Protein AF-A0A432EJ23-F1 (afdb_monomer)

Structure (mmCIF, N/CA/C/O backbone):
data_AF-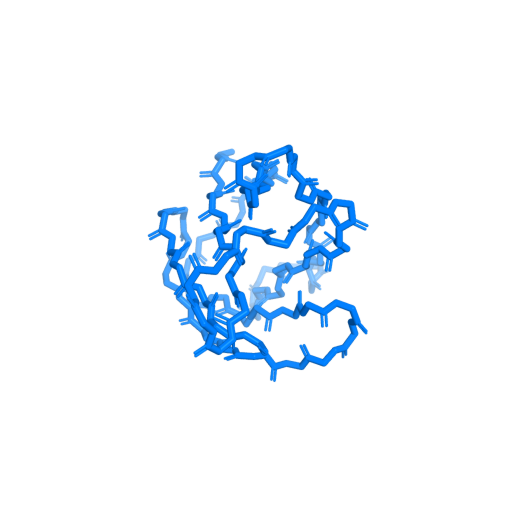A0A432EJ23-F1
#
_entry.id   AF-A0A432EJ23-F1
#
loop_
_atom_site.group_PDB
_atom_site.id
_atom_site.type_symbol
_atom_site.label_atom_id
_atom_site.label_alt_id
_atom_site.label_comp_id
_atom_site.label_asym_id
_atom_site.label_entity_id
_atom_site.label_seq_id
_atom_site.pdbx_PDB_ins_code
_atom_site.Cartn_x
_atom_site.Cartn_y
_atom_site.Cartn_z
_atom_site.occupancy
_atom_site.B_iso_or_equiv
_atom_site.auth_seq_id
_atom_site.auth_comp_id
_atom_site.auth_asym_id
_atom_site.auth_atom_id
_atom_site.pdbx_PDB_model_num
ATOM 1 N N . MET A 1 1 ? 3.145 6.043 -14.537 1.00 89.00 1 MET A N 1
ATOM 2 C CA . MET A 1 1 ? 1.999 5.127 -14.324 1.00 89.00 1 MET A CA 1
ATOM 3 C C . MET A 1 1 ? 1.462 5.358 -12.925 1.00 89.00 1 MET A C 1
ATOM 5 O O . MET A 1 1 ? 2.199 5.889 -12.102 1.00 89.00 1 MET A O 1
ATOM 9 N N . ILE A 1 2 ? 0.208 4.994 -12.667 1.00 93.38 2 ILE A N 1
ATOM 10 C CA . ILE A 1 2 ? -0.425 5.155 -11.354 1.00 93.38 2 ILE A CA 1
ATOM 11 C C . ILE A 1 2 ? -0.684 3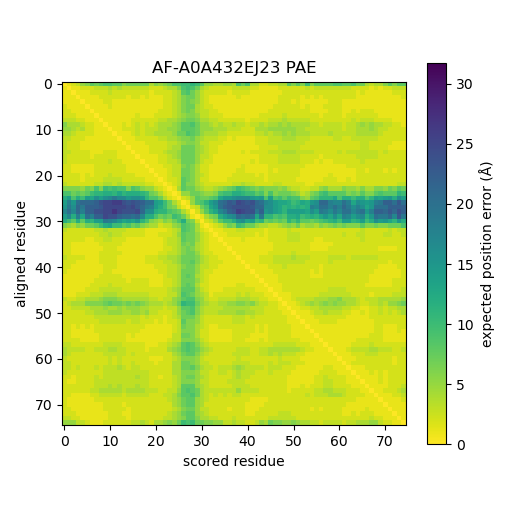.774 -10.755 1.00 93.38 2 ILE A C 1
ATOM 13 O O . ILE A 1 2 ? -1.175 2.887 -11.452 1.00 93.38 2 ILE A O 1
ATOM 17 N N . SER A 1 3 ? -0.373 3.618 -9.471 1.00 96.25 3 SER A N 1
ATOM 18 C CA . SER A 1 3 ? -0.867 2.518 -8.646 1.00 96.25 3 SER A CA 1
ATOM 19 C C . SER A 1 3 ? -1.763 3.048 -7.540 1.00 96.25 3 SER A C 1
ATOM 21 O O . SER A 1 3 ? -1.443 4.062 -6.924 1.00 96.25 3 SER A O 1
ATOM 23 N N . THR A 1 4 ? -2.854 2.344 -7.261 1.00 98.06 4 THR A N 1
ATOM 24 C CA . THR A 1 4 ? -3.800 2.707 -6.204 1.00 98.06 4 THR A CA 1
ATOM 25 C C . THR A 1 4 ? -3.717 1.697 -5.069 1.00 98.06 4 THR A C 1
ATOM 27 O O . THR A 1 4 ? -3.940 0.506 -5.280 1.00 98.06 4 THR A O 1
ATOM 30 N N . VAL A 1 5 ? -3.444 2.166 -3.856 1.00 98.06 5 VAL A N 1
ATOM 31 C CA . VAL A 1 5 ? -3.479 1.335 -2.646 1.00 98.06 5 VAL A CA 1
ATOM 32 C C . VAL A 1 5 ? -4.562 1.873 -1.726 1.00 98.06 5 VAL A C 1
ATOM 34 O O . VAL A 1 5 ? -4.483 3.024 -1.299 1.00 98.06 5 VAL A O 1
ATOM 37 N N . CYS A 1 6 ? -5.563 1.051 -1.430 1.00 98.44 6 CYS A N 1
ATOM 38 C CA . CYS A 1 6 ? -6.616 1.377 -0.474 1.00 98.44 6 CYS A CA 1
ATOM 39 C C . CYS A 1 6 ? -6.353 0.683 0.865 1.00 98.44 6 CYS A C 1
ATOM 41 O O . CYS A 1 6 ? -6.040 -0.505 0.901 1.00 98.44 6 CYS A O 1
ATOM 43 N N . VAL A 1 7 ? -6.446 1.434 1.958 1.00 98.38 7 VAL A N 1
ATOM 44 C CA . VAL A 1 7 ? -6.125 0.998 3.317 1.00 98.38 7 VAL A CA 1
ATOM 45 C C . VAL A 1 7 ? -7.386 1.058 4.169 1.00 98.38 7 VAL A C 1
ATOM 47 O O . VAL A 1 7 ? -7.991 2.122 4.320 1.00 98.38 7 VAL A O 1
ATOM 50 N N . TYR A 1 8 ? -7.746 -0.076 4.762 1.00 98.06 8 TYR A N 1
ATOM 51 C CA . TYR A 1 8 ? -8.863 -0.194 5.697 1.00 98.06 8 TYR A CA 1
ATOM 52 C C . TYR A 1 8 ? -8.378 -0.734 7.042 1.00 98.06 8 TYR A C 1
ATOM 54 O O . TYR A 1 8 ? -7.365 -1.424 7.105 1.00 98.06 8 TYR A O 1
ATOM 62 N N . ASP A 1 9 ? -9.084 -0.418 8.122 1.00 97.00 9 ASP A N 1
ATOM 63 C CA . ASP A 1 9 ? -8.835 -1.045 9.420 1.00 97.00 9 ASP A CA 1
ATOM 64 C C . ASP A 1 9 ? -9.446 -2.456 9.486 1.00 97.00 9 ASP A C 1
ATOM 66 O O . ASP A 1 9 ? -10.231 -2.856 8.620 1.00 97.00 9 ASP A O 1
ATOM 70 N N . GLY A 1 10 ? -9.142 -3.211 10.544 1.00 95.50 10 GLY A N 1
ATOM 71 C CA . GLY A 1 10 ? -9.740 -4.533 10.796 1.00 95.50 10 GLY A CA 1
ATOM 72 C C . GLY A 1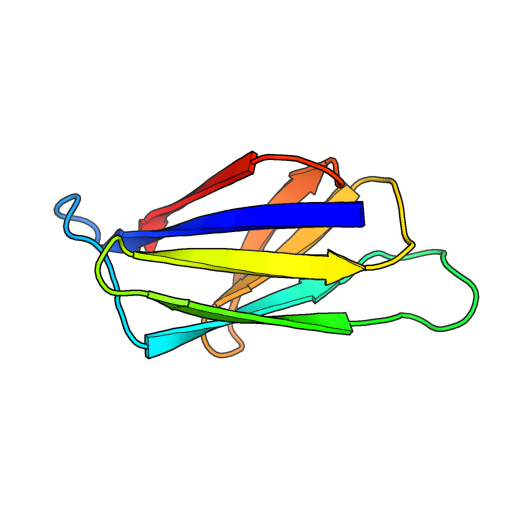 10 ? -11.278 -4.571 10.905 1.00 95.50 10 GLY A C 1
ATOM 73 O O . GLY A 1 10 ? -11.849 -5.652 11.017 1.00 95.50 10 GLY A O 1
ATOM 74 N N . LYS A 1 11 ? -11.965 -3.420 10.872 1.00 96.69 11 LYS A N 1
ATOM 75 C CA . LYS A 1 11 ? -13.432 -3.292 10.843 1.00 96.69 11 LYS A CA 1
ATOM 76 C C . LYS A 1 11 ? -13.955 -2.854 9.468 1.00 96.69 11 LYS A C 1
ATOM 78 O O . LYS A 1 11 ? -15.141 -2.561 9.339 1.00 96.69 11 LYS A O 1
ATOM 83 N N . GLY A 1 12 ? -13.091 -2.777 8.454 1.00 96.12 12 GLY A N 1
ATOM 84 C CA . GLY A 1 12 ? -13.441 -2.351 7.099 1.00 96.12 12 GLY A CA 1
ATOM 85 C C . GLY A 1 12 ? -13.633 -0.840 6.942 1.00 96.12 12 GLY A C 1
ATOM 86 O O . GLY A 1 12 ? -14.193 -0.404 5.938 1.00 96.12 12 GLY A O 1
ATOM 87 N N . ARG A 1 13 ? -13.196 -0.018 7.906 1.00 97.88 13 ARG A N 1
ATOM 88 C CA . ARG A 1 13 ? -13.309 1.448 7.822 1.00 97.88 13 ARG A CA 1
ATOM 89 C C . ARG A 1 13 ? -12.094 2.035 7.103 1.00 97.88 13 ARG A C 1
ATOM 91 O O . ARG A 1 13 ? -10.976 1.600 7.379 1.00 97.88 13 ARG A O 1
ATOM 98 N N . PRO A 1 14 ? -12.274 3.022 6.209 1.00 98.06 14 PRO A N 1
ATOM 99 C CA . PRO A 1 14 ? -11.164 3.605 5.466 1.00 98.06 14 PRO A CA 1
ATOM 100 C C . PRO A 1 14 ? -10.203 4.348 6.396 1.00 98.06 14 PRO A C 1
ATOM 102 O O . PRO A 1 14 ? -10.618 5.131 7.256 1.00 98.06 14 PRO A O 1
ATOM 105 N N . VAL A 1 15 ? -8.903 4.136 6.200 1.00 98.19 15 VAL A N 1
ATOM 106 C CA . VAL A 1 15 ? -7.855 4.821 6.963 1.00 98.19 15 VAL A CA 1
ATOM 107 C C . VAL A 1 15 ? -7.353 6.012 6.156 1.00 98.19 15 VAL A C 1
ATOM 109 O O . VAL A 1 15 ? -6.638 5.839 5.173 1.00 98.19 15 VAL A O 1
ATOM 112 N N . LYS A 1 16 ? -7.692 7.230 6.589 1.00 97.94 16 LYS A N 1
ATOM 113 C CA . LYS A 1 16 ? -7.291 8.493 5.942 1.00 97.94 16 LYS A CA 1
ATOM 114 C C . LYS A 1 16 ? -5.946 9.036 6.441 1.00 97.94 16 LYS A C 1
ATOM 116 O O . LYS A 1 16 ? -5.541 8.752 7.567 1.00 97.94 16 LYS A O 1
ATOM 121 N N . ASN A 1 17 ? -5.308 9.887 5.635 1.00 97.69 17 ASN A N 1
ATOM 122 C CA . ASN A 1 17 ? -4.059 10.598 5.938 1.00 97.69 17 ASN A CA 1
ATOM 123 C C . ASN A 1 17 ? -2.907 9.681 6.393 1.00 97.69 17 ASN A C 1
ATOM 125 O O . ASN A 1 17 ? -2.061 10.055 7.207 1.00 97.69 17 ASN A O 1
ATOM 129 N N . LYS A 1 18 ? -2.881 8.443 5.897 1.00 97.69 18 LYS A N 1
ATOM 130 C CA . LYS A 1 18 ? -1.837 7.471 6.211 1.00 97.69 18 LYS A CA 1
ATOM 131 C C . LYS A 1 18 ? -0.843 7.426 5.059 1.00 97.69 18 LYS A C 1
ATOM 133 O O . LYS A 1 18 ? -1.241 7.307 3.901 1.00 97.69 18 LYS A O 1
ATOM 138 N N . LYS A 1 19 ? 0.451 7.517 5.377 1.00 97.62 19 LYS A N 1
ATOM 139 C CA . LYS A 1 19 ? 1.519 7.375 4.382 1.00 97.62 19 LYS A CA 1
ATOM 140 C C . LYS A 1 19 ? 1.517 5.950 3.836 1.00 97.62 19 LYS A C 1
ATOM 142 O O . LYS A 1 19 ? 1.591 5.000 4.618 1.00 97.62 19 LYS A O 1
ATOM 147 N N . VAL A 1 20 ? 1.472 5.832 2.516 1.00 97.75 20 VAL A N 1
ATOM 148 C CA . VAL A 1 20 ? 1.607 4.577 1.780 1.00 97.75 20 VAL A CA 1
ATOM 149 C C . VAL A 1 20 ? 2.809 4.678 0.864 1.00 97.75 20 VAL A C 1
ATOM 151 O O . VAL A 1 20 ? 2.955 5.660 0.139 1.00 97.75 20 VAL A O 1
ATOM 154 N N . GLU A 1 21 ? 3.653 3.656 0.880 1.00 95.94 21 GLU A N 1
ATOM 155 C CA . GLU A 1 21 ? 4.863 3.585 0.070 1.00 95.94 21 GLU A CA 1
ATOM 156 C C . GLU A 1 21 ? 4.889 2.259 -0.684 1.00 95.94 21 GLU A C 1
ATOM 158 O O . GLU A 1 21 ? 4.510 1.212 -0.154 1.00 95.94 21 GLU A O 1
ATOM 163 N N . ILE A 1 22 ? 5.342 2.302 -1.930 1.00 94.38 22 ILE A N 1
ATOM 164 C CA . ILE A 1 22 ? 5.580 1.119 -2.748 1.00 94.38 22 ILE A CA 1
ATOM 165 C C . ILE A 1 22 ? 7.069 1.046 -3.069 1.00 94.38 22 ILE A C 1
ATOM 167 O O . ILE A 1 22 ? 7.661 2.007 -3.560 1.00 94.38 22 ILE A O 1
ATOM 171 N N . SER A 1 23 ? 7.682 -0.097 -2.772 1.00 91.56 23 SER A N 1
ATOM 172 C CA . SER A 1 23 ? 9.090 -0.370 -3.064 1.00 91.56 23 SER A CA 1
ATOM 173 C C . SER A 1 23 ? 9.181 -1.482 -4.097 1.00 91.56 23 SER A C 1
ATOM 175 O O . SER A 1 23 ? 8.686 -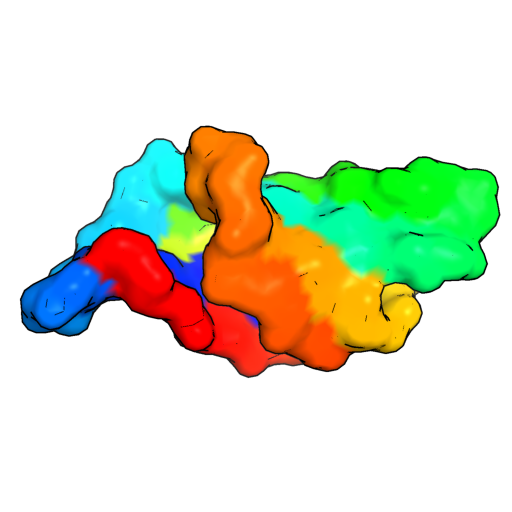2.588 -3.867 1.00 91.56 23 SER A O 1
ATOM 177 N N . ILE A 1 24 ? 9.795 -1.190 -5.243 1.00 83.69 24 ILE A N 1
ATOM 178 C CA . ILE A 1 24 ? 9.916 -2.135 -6.357 1.00 83.69 24 ILE A CA 1
ATOM 179 C C . ILE A 1 24 ? 11.394 -2.507 -6.502 1.00 83.69 24 ILE A C 1
ATOM 181 O O . ILE A 1 24 ? 12.198 -1.658 -6.893 1.00 83.69 24 ILE A O 1
ATOM 185 N N . PRO A 1 25 ? 11.786 -3.749 -6.178 1.00 70.56 25 PRO A N 1
ATOM 186 C CA . PRO A 1 25 ? 13.164 -4.185 -6.357 1.00 70.56 25 PRO A CA 1
ATOM 187 C C . PRO A 1 25 ? 13.497 -4.319 -7.854 1.00 70.56 25 PRO A C 1
ATOM 189 O O . PRO A 1 25 ? 12.706 -4.873 -8.613 1.00 70.56 25 PRO A O 1
ATOM 192 N N . GLY A 1 26 ? 14.673 -3.837 -8.276 1.00 59.03 26 GLY A N 1
ATOM 193 C CA . GLY A 1 26 ? 15.244 -4.121 -9.606 1.00 59.03 26 GLY A CA 1
ATOM 194 C C . GLY A 1 26 ? 15.125 -3.025 -10.673 1.00 59.03 26 GLY A C 1
ATOM 195 O O . GLY A 1 26 ? 15.704 -3.166 -11.744 1.00 59.03 26 GLY A O 1
ATOM 196 N N . VAL A 1 27 ? 14.451 -1.908 -10.403 1.00 53.19 27 VAL A N 1
ATOM 197 C CA . VAL A 1 27 ? 14.646 -0.673 -11.190 1.00 53.19 27 VAL A CA 1
ATOM 198 C C . VAL A 1 27 ? 15.928 -0.001 -10.705 1.00 53.19 27 VAL A C 1
ATOM 200 O O . VAL A 1 27 ? 16.156 0.020 -9.497 1.00 53.19 27 VAL A O 1
ATOM 203 N N . LEU A 1 28 ? 16.726 0.543 -11.633 1.00 50.91 28 LEU A N 1
ATOM 204 C CA . LEU A 1 28 ? 18.072 1.148 -11.497 1.00 50.91 28 LEU A CA 1
ATOM 205 C C . LEU A 1 28 ? 18.302 2.161 -10.345 1.00 50.91 28 LEU A C 1
ATOM 207 O O . LEU A 1 28 ? 19.369 2.753 -10.251 1.00 50.91 28 LEU A O 1
ATOM 211 N N . SER A 1 29 ? 17.341 2.367 -9.451 1.00 47.81 29 SER A N 1
ATOM 212 C CA . SER A 1 29 ? 17.420 3.300 -8.331 1.00 47.81 29 SER A CA 1
ATOM 213 C C . SER A 1 29 ? 16.566 2.916 -7.115 1.00 47.81 29 SER A C 1
ATOM 215 O O . SER A 1 29 ? 16.200 3.801 -6.351 1.00 47.81 29 SER A O 1
ATOM 217 N N . GLY A 1 30 ? 16.207 1.635 -6.911 1.00 55.28 30 GLY A N 1
ATOM 218 C CA . GLY A 1 30 ? 15.550 1.184 -5.664 1.00 55.28 30 GLY A CA 1
ATOM 219 C C . GLY A 1 30 ? 14.320 2.014 -5.259 1.00 55.28 30 GLY A C 1
ATOM 220 O O . GLY A 1 30 ? 14.035 2.170 -4.072 1.00 55.28 30 GLY A O 1
ATOM 221 N N . GLY A 1 31 ? 13.649 2.613 -6.250 1.00 67.44 31 GLY A N 1
ATOM 222 C CA . GLY A 1 31 ? 12.805 3.782 -6.049 1.00 67.44 31 GLY A CA 1
ATOM 223 C C . GLY A 1 31 ? 11.602 3.460 -5.179 1.00 67.44 31 GLY A C 1
ATOM 224 O O . GLY A 1 31 ? 10.759 2.643 -5.553 1.00 67.44 31 GLY A O 1
ATOM 225 N N . MET A 1 32 ? 11.520 4.119 -4.025 1.00 81.94 32 MET A N 1
ATOM 226 C CA . MET A 1 32 ? 10.286 4.177 -3.256 1.00 81.94 32 MET A CA 1
ATOM 227 C C . MET A 1 32 ? 9.423 5.304 -3.809 1.00 81.94 32 MET A C 1
ATOM 229 O O . MET A 1 32 ? 9.841 6.461 -3.837 1.00 81.94 32 MET A O 1
ATOM 233 N N . ALA A 1 33 ? 8.212 4.967 -4.238 1.00 91.88 33 ALA A N 1
ATOM 234 C CA . ALA A 1 33 ? 7.181 5.955 -4.525 1.00 91.88 33 ALA A CA 1
ATOM 235 C C . ALA A 1 33 ? 6.187 5.971 -3.366 1.00 91.88 33 ALA A C 1
ATOM 237 O O . ALA A 1 33 ? 5.933 4.933 -2.755 1.00 91.88 33 ALA A O 1
ATOM 238 N N . HIS A 1 34 ? 5.631 7.135 -3.050 1.00 94.62 34 HIS A N 1
ATOM 239 C CA . HIS A 1 34 ? 4.731 7.276 -1.915 1.00 94.62 34 HIS A CA 1
ATOM 240 C C . HIS A 1 34 ? 3.564 8.210 -2.209 1.00 94.62 34 HIS A C 1
ATOM 242 O O . HIS A 1 34 ? 3.584 8.986 -3.162 1.00 94.62 34 HIS A O 1
ATOM 248 N N . GLY A 1 35 ? 2.552 8.121 -1.358 1.00 96.56 35 GLY A N 1
ATOM 249 C CA . GLY A 1 35 ? 1.401 9.009 -1.322 1.00 96.56 35 GLY A CA 1
ATOM 250 C C . GLY A 1 35 ? 0.700 8.903 0.028 1.00 96.56 35 GLY A C 1
ATOM 251 O O . GLY A 1 35 ? 1.108 8.127 0.895 1.00 96.56 35 GLY A O 1
ATOM 252 N N . PHE A 1 36 ? -0.367 9.670 0.202 1.00 98.31 36 PHE A N 1
ATOM 253 C CA . PHE A 1 36 ? -1.188 9.646 1.408 1.00 98.31 36 PHE A CA 1
ATOM 254 C C . PHE A 1 36 ? -2.602 9.224 1.049 1.00 98.31 36 PHE A C 1
ATOM 256 O O . PHE A 1 36 ? -3.112 9.592 -0.008 1.00 98.31 36 PHE A O 1
ATOM 263 N N . THR A 1 37 ? -3.225 8.439 1.923 1.00 98.44 37 THR A N 1
ATOM 264 C CA . THR A 1 37 ? -4.618 8.048 1.731 1.00 98.44 37 THR A CA 1
ATOM 265 C C . THR A 1 37 ? -5.565 9.235 1.886 1.00 98.44 37 THR A C 1
ATOM 267 O O . THR A 1 37 ?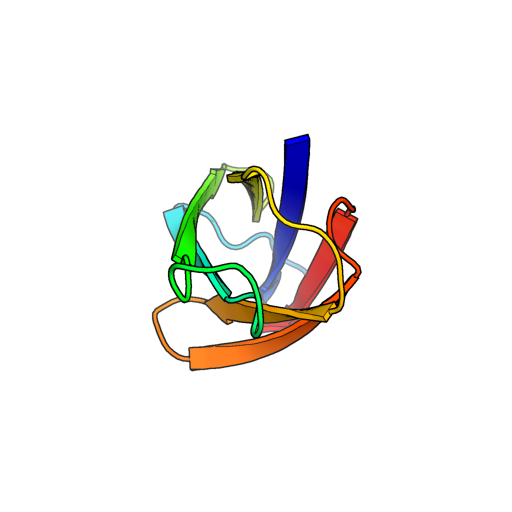 -5.430 10.045 2.807 1.00 98.44 37 THR A O 1
ATOM 270 N N . ASP A 1 38 ? -6.547 9.323 0.997 1.00 98.38 38 ASP A N 1
ATOM 271 C CA . ASP A 1 38 ? -7.631 10.302 1.049 1.00 98.38 38 ASP A CA 1
ATOM 272 C C . ASP A 1 38 ? -8.750 9.879 2.029 1.00 98.38 38 ASP A C 1
ATOM 274 O O . ASP A 1 38 ? -8.599 8.952 2.831 1.00 98.38 38 ASP A O 1
ATOM 278 N N . SER A 1 39 ? -9.894 10.571 1.994 1.00 97.88 39 SER A N 1
ATOM 279 C CA . SER A 1 39 ? -11.062 10.260 2.832 1.00 97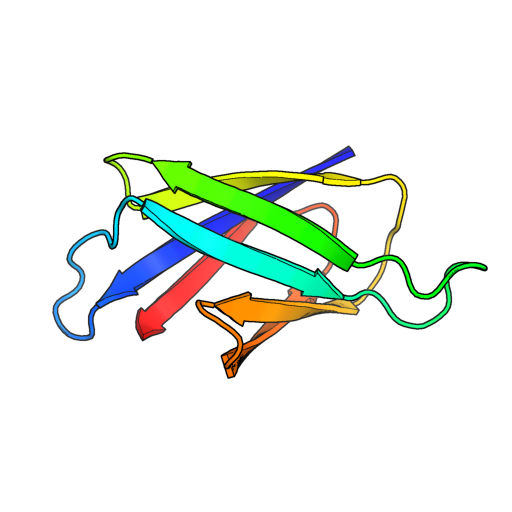.88 39 SER A CA 1
ATOM 280 C C . SER A 1 39 ? -11.699 8.897 2.534 1.00 97.88 39 SER A C 1
ATOM 282 O O . SER A 1 39 ? -12.378 8.355 3.405 1.00 97.88 39 SER A O 1
ATOM 284 N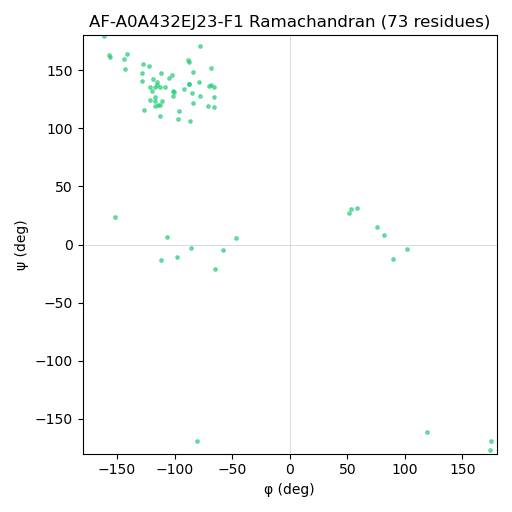 N . SER A 1 40 ? -11.464 8.331 1.347 1.00 97.75 40 SER A N 1
ATOM 285 C CA . SER A 1 40 ? -11.900 6.983 0.964 1.00 97.75 40 SER A CA 1
ATOM 286 C C . SER A 1 40 ? -10.918 5.892 1.399 1.00 97.75 40 SER A C 1
ATOM 288 O O . SER A 1 40 ? -11.193 4.706 1.226 1.00 97.75 40 SER A O 1
ATOM 290 N N . GLY A 1 41 ? -9.784 6.281 1.991 1.00 98.31 41 GLY A N 1
ATOM 291 C CA . GLY A 1 41 ? -8.721 5.371 2.398 1.00 98.31 41 GLY A CA 1
ATOM 292 C C . GLY A 1 41 ? -7.787 4.985 1.253 1.00 98.31 41 GLY A C 1
ATOM 293 O O . GLY A 1 41 ? -6.941 4.118 1.445 1.00 98.31 41 GLY A O 1
ATOM 294 N N . CYS A 1 42 ? -7.896 5.606 0.076 1.00 98.38 42 CYS A N 1
ATOM 295 C CA . CYS A 1 42 ? -7.096 5.255 -1.095 1.00 98.38 42 CYS A CA 1
ATOM 296 C C . CYS A 1 42 ? -5.989 6.277 -1.361 1.00 98.38 42 CYS A C 1
ATOM 298 O O . CYS A 1 42 ? -6.161 7.476 -1.176 1.00 98.38 42 CYS A O 1
ATOM 300 N N . SER A 1 43 ? -4.835 5.790 -1.809 1.00 98.38 43 SER A N 1
ATOM 301 C CA . SER A 1 43 ? -3.686 6.594 -2.225 1.00 98.38 43 SER A CA 1
ATOM 302 C C . SER A 1 43 ? -3.340 6.265 -3.672 1.00 98.38 43 SER A C 1
ATOM 304 O O . SER A 1 43 ? -3.118 5.098 -4.003 1.00 98.38 43 SER A O 1
ATOM 306 N N . ASN A 1 44 ? -3.296 7.286 -4.530 1.00 97.69 44 ASN A N 1
ATOM 307 C CA . ASN A 1 44 ? -2.838 7.174 -5.913 1.00 97.69 44 ASN A CA 1
ATOM 308 C C . ASN A 1 44 ? -1.365 7.580 -5.987 1.00 97.69 44 ASN A C 1
ATOM 310 O O . ASN A 1 44 ? -1.015 8.733 -5.749 1.00 97.69 44 ASN A O 1
ATOM 314 N N . ILE A 1 45 ? -0.502 6.628 -6.328 1.00 95.38 45 ILE A N 1
ATOM 315 C CA . ILE A 1 45 ? 0.951 6.775 -6.291 1.00 95.38 45 ILE A CA 1
ATOM 316 C C . ILE A 1 45 ? 1.485 6.750 -7.721 1.00 95.38 45 ILE A C 1
ATOM 318 O O . ILE A 1 45 ? 1.310 5.764 -8.441 1.00 95.38 45 ILE A O 1
ATOM 322 N N . SER A 1 46 ? 2.153 7.828 -8.133 1.00 93.00 46 SER A N 1
ATOM 323 C CA . SER A 1 46 ? 2.793 7.917 -9.447 1.00 93.00 46 SER A CA 1
ATOM 324 C C . SER A 1 46 ? 4.195 7.308 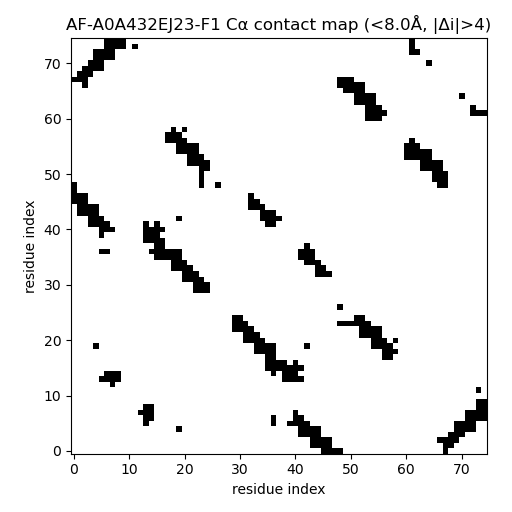-9.425 1.00 93.00 46 SER A C 1
ATOM 326 O O . SER A 1 46 ? 5.000 7.623 -8.552 1.00 93.00 46 SER A O 1
ATOM 328 N N . HIS A 1 47 ? 4.497 6.433 -10.387 1.00 88.81 47 HIS A N 1
ATOM 329 C CA . HIS A 1 47 ? 5.814 5.809 -10.555 1.00 88.81 47 HIS A CA 1
ATOM 330 C C . HIS A 1 47 ? 6.045 5.322 -11.999 1.00 88.81 47 HIS A C 1
ATOM 332 O O . HIS A 1 47 ? 5.109 5.152 -12.787 1.00 88.81 47 HIS A O 1
ATOM 338 N N . SER A 1 48 ? 7.303 5.068 -12.366 1.00 87.69 48 SER A N 1
ATOM 339 C CA . SER A 1 48 ? 7.707 4.553 -13.690 1.00 87.69 48 SER A CA 1
ATOM 340 C C . SER A 1 48 ? 7.932 3.035 -13.732 1.00 87.69 48 SER A C 1
ATOM 342 O O . SER A 1 48 ? 8.071 2.457 -14.807 1.00 87.69 48 SER A O 1
ATOM 344 N N . ALA A 1 49 ? 7.961 2.382 -12.573 1.00 85.25 49 ALA A N 1
ATOM 345 C CA . ALA A 1 49 ? 8.375 0.990 -12.442 1.00 85.25 49 ALA A CA 1
ATOM 346 C C . ALA A 1 49 ? 7.238 -0.031 -12.647 1.00 85.25 49 ALA A C 1
ATOM 348 O O . ALA A 1 49 ? 6.064 0.290 -12.471 1.00 85.25 49 ALA A O 1
ATOM 349 N N . ARG A 1 50 ? 7.603 -1.265 -13.011 1.00 88.62 50 ARG A N 1
ATOM 350 C CA . ARG A 1 50 ? 6.702 -2.418 -13.184 1.00 88.62 50 ARG A CA 1
ATOM 351 C C . ARG A 1 50 ? 7.214 -3.611 -12.374 1.00 88.62 50 ARG A C 1
ATOM 353 O O . ARG A 1 50 ? 8.415 -3.700 -12.136 1.00 88.62 50 ARG A O 1
ATOM 360 N N . GLY A 1 51 ? 6.327 -4.528 -11.995 1.00 89.12 51 GLY A N 1
ATOM 361 C CA . GLY A 1 51 ? 6.682 -5.778 -11.307 1.00 89.12 51 GLY A CA 1
ATOM 362 C C . GLY A 1 51 ? 6.042 -5.907 -9.928 1.00 89.12 51 GLY A C 1
ATOM 363 O O . GLY A 1 51 ? 5.056 -5.239 -9.638 1.00 89.12 51 GLY A O 1
ATOM 364 N N . VAL A 1 52 ? 6.577 -6.779 -9.071 1.00 92.38 52 VAL A N 1
ATOM 365 C CA . VAL A 1 52 ? 6.016 -7.011 -7.729 1.00 92.38 52 VAL A CA 1
ATOM 366 C C . VAL A 1 52 ? 6.593 -6.010 -6.728 1.00 92.38 52 VAL A C 1
ATOM 368 O O . VAL A 1 52 ? 7.732 -6.157 -6.277 1.00 92.38 52 VAL A O 1
ATOM 371 N N . ALA A 1 53 ? 5.781 -5.035 -6.328 1.00 93.31 53 ALA A N 1
ATOM 372 C CA . ALA A 1 53 ? 6.102 -4.068 -5.287 1.00 93.31 53 ALA A CA 1
ATOM 373 C C . ALA A 1 53 ? 5.798 -4.614 -3.886 1.00 93.31 53 ALA A C 1
ATOM 375 O O . ALA A 1 53 ? 4.844 -5.368 -3.693 1.00 93.31 53 ALA A O 1
ATOM 376 N N . LYS A 1 54 ? 6.576 -4.186 -2.892 1.00 95.19 54 LYS A N 1
ATOM 377 C CA . LYS A 1 54 ? 6.228 -4.266 -1.467 1.00 95.19 54 LYS A CA 1
ATOM 378 C C . LYS A 1 54 ? 5.439 -3.022 -1.073 1.00 95.19 54 LYS A C 1
ATOM 380 O O . LYS A 1 54 ? 5.810 -1.926 -1.481 1.00 95.19 54 LYS A O 1
ATOM 385 N N . ILE A 1 55 ? 4.391 -3.200 -0.279 1.00 96.31 55 ILE A N 1
ATOM 386 C CA . ILE A 1 55 ? 3.533 -2.131 0.234 1.00 96.31 55 ILE A CA 1
ATOM 387 C C . ILE A 1 55 ? 3.935 -1.860 1.676 1.00 96.31 55 ILE A C 1
ATOM 389 O O . ILE A 1 55 ? 3.958 -2.784 2.493 1.00 96.31 55 ILE A O 1
ATOM 393 N N . TYR A 1 56 ? 4.196 -0.598 1.988 1.00 96.88 56 TYR A N 1
ATOM 394 C CA . TYR A 1 56 ? 4.418 -0.123 3.342 1.00 96.88 56 TYR A CA 1
ATOM 395 C C . TYR A 1 56 ? 3.333 0.879 3.715 1.00 96.88 56 TYR A C 1
ATOM 397 O O . TYR A 1 56 ? 2.996 1.756 2.921 1.00 96.88 56 TYR A O 1
ATOM 405 N N . VAL A 1 57 ? 2.792 0.758 4.923 1.00 97.50 57 VAL A N 1
ATOM 406 C CA . VAL A 1 57 ? 1.797 1.685 5.466 1.00 97.50 57 VAL A CA 1
ATOM 407 C C . VAL A 1 57 ? 2.301 2.182 6.811 1.00 97.50 57 VAL A C 1
ATOM 409 O O . VAL A 1 57 ? 2.481 1.408 7.746 1.00 97.50 57 VAL A O 1
ATOM 412 N N . GLY A 1 58 ? 2.577 3.483 6.907 1.00 95.06 58 GLY A N 1
ATOM 413 C CA . GLY A 1 58 ? 3.200 4.071 8.098 1.00 95.06 58 GLY A CA 1
ATOM 414 C C . GLY A 1 58 ? 4.563 3.466 8.462 1.00 95.06 58 GLY A C 1
ATOM 415 O O . GLY A 1 58 ? 4.880 3.395 9.642 1.00 95.06 58 GLY A O 1
ATOM 416 N N . GLY A 1 59 ? 5.339 3.006 7.475 1.00 93.00 59 GLY A N 1
ATOM 417 C CA . GLY A 1 59 ? 6.666 2.407 7.670 1.00 93.00 59 GLY A CA 1
ATOM 418 C C . GLY A 1 59 ? 6.675 0.888 7.894 1.00 93.00 59 GLY A C 1
ATOM 419 O O . GLY A 1 59 ? 7.726 0.266 7.763 1.00 93.00 59 GLY A O 1
ATOM 420 N N . SER A 1 60 ? 5.526 0.258 8.156 1.00 95.88 60 SER A N 1
ATOM 421 C CA . SER A 1 60 ? 5.424 -1.202 8.292 1.00 95.88 60 SER A CA 1
ATOM 422 C C . SER A 1 60 ? 5.088 -1.854 6.954 1.00 95.88 60 SER A C 1
ATOM 424 O O . SER A 1 60 ? 4.178 -1.400 6.263 1.00 95.88 60 SER A O 1
ATOM 426 N N . GLN A 1 61 ? 5.790 -2.930 6.584 1.00 95.94 61 GLN A N 1
ATOM 427 C CA . GLN A 1 61 ? 5.455 -3.710 5.390 1.00 95.94 61 GLN A CA 1
ATOM 428 C C . GLN A 1 61 ? 4.156 -4.487 5.640 1.00 95.94 61 GLN A C 1
ATOM 430 O O . GLN A 1 61 ? 4.118 -5.335 6.526 1.00 95.94 61 GLN A O 1
ATOM 435 N N . VAL A 1 62 ? 3.120 -4.233 4.843 1.00 96.94 62 VAL A N 1
ATOM 436 C CA . VAL A 1 62 ? 1.785 -4.843 5.022 1.00 96.94 62 VAL A CA 1
ATOM 437 C C . VAL A 1 62 ? 1.413 -5.821 3.914 1.00 96.94 62 VAL A C 1
ATOM 439 O O . VAL A 1 62 ? 0.453 -6.571 4.041 1.00 96.94 62 VAL A O 1
ATOM 442 N N . GLY A 1 63 ? 2.156 -5.832 2.808 1.00 95.50 63 GLY A N 1
ATOM 443 C CA . GLY A 1 63 ? 1.841 -6.727 1.703 1.00 95.50 63 GLY A CA 1
ATOM 444 C C . GLY A 1 63 ? 2.710 -6.523 0.478 1.00 95.50 63 GLY A C 1
ATOM 445 O O . GLY A 1 63 ? 3.727 -5.824 0.505 1.00 95.50 63 GLY A O 1
ATOM 446 N N . ARG A 1 64 ? 2.303 -7.168 -0.613 1.00 95.81 64 ARG A N 1
ATOM 447 C CA . ARG A 1 64 ? 2.928 -7.061 -1.931 1.00 95.81 64 ARG A CA 1
ATOM 448 C C . ARG A 1 64 ? 1.855 -7.094 -3.010 1.00 95.81 64 ARG A C 1
ATOM 450 O O . ARG A 1 64 ? 0.820 -7.720 -2.816 1.00 95.81 64 ARG A O 1
ATOM 457 N N . PHE A 1 65 ? 2.109 -6.445 -4.139 1.00 95.94 65 PHE A N 1
ATOM 458 C CA . PHE A 1 65 ? 1.213 -6.482 -5.295 1.00 95.94 65 PHE A CA 1
ATOM 459 C C . PHE A 1 65 ? 1.956 -6.174 -6.589 1.00 95.94 65 PHE A C 1
ATOM 461 O O . PHE A 1 65 ? 3.048 -5.601 -6.574 1.00 95.94 65 PHE A O 1
ATOM 468 N N . THR A 1 66 ? 1.359 -6.555 -7.712 1.00 94.56 66 THR A N 1
ATOM 469 C CA . THR A 1 66 ? 1.878 -6.205 -9.032 1.00 94.56 66 THR A CA 1
ATOM 470 C C . THR A 1 66 ? 1.528 -4.759 -9.356 1.00 94.56 66 THR A C 1
ATOM 472 O O . THR A 1 66 ? 0.367 -4.362 -9.282 1.00 94.56 66 THR A O 1
ATOM 475 N N . VAL A 1 67 ? 2.542 -3.987 -9.736 1.00 92.56 67 VAL A N 1
ATOM 476 C CA . VAL A 1 67 ? 2.417 -2.604 -10.183 1.00 92.56 67 VAL A CA 1
ATOM 477 C C . VAL A 1 67 ? 2.745 -2.469 -11.677 1.00 92.56 67 VAL A C 1
ATOM 479 O O . VAL A 1 67 ? 3.630 -3.176 -12.175 1.00 92.56 67 VAL A O 1
ATOM 482 N N . PRO A 1 68 ? 2.095 -1.535 -12.395 1.00 93.38 68 PRO A N 1
ATOM 483 C CA . PRO A 1 68 ? 0.987 -0.704 -11.919 1.00 93.38 68 PRO A CA 1
ATOM 484 C C . PRO A 1 68 ? -0.292 -1.521 -11.676 1.00 93.38 68 PRO A C 1
ATOM 486 O O . PRO A 1 68 ? -0.501 -2.549 -12.314 1.00 93.38 68 PRO A O 1
ATOM 489 N N . GLY A 1 69 ? -1.145 -1.068 -10.758 1.00 95.31 69 GLY A N 1
ATOM 490 C CA . GLY A 1 69 ? -2.395 -1.759 -10.441 1.00 95.31 69 GLY A CA 1
ATOM 491 C C . GLY A 1 69 ? -3.143 -1.152 -9.259 1.00 95.31 69 GLY A C 1
ATOM 492 O O . GLY A 1 69 ? -2.722 -0.145 -8.689 1.00 95.31 69 GLY A O 1
ATOM 493 N N . ARG A 1 70 ? -4.256 -1.786 -8.880 1.00 97.69 70 ARG A N 1
ATOM 494 C CA . ARG A 1 70 ? -5.034 -1.447 -7.684 1.00 97.69 70 ARG A CA 1
ATOM 495 C C . ARG A 1 70 ? -4.990 -2.602 -6.694 1.00 97.69 70 ARG A C 1
ATOM 497 O O . ARG A 1 70 ? -5.150 -3.751 -7.091 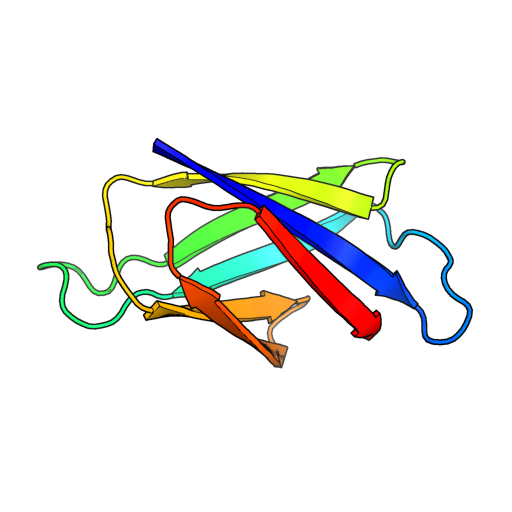1.00 97.69 70 ARG A O 1
ATOM 504 N N . THR A 1 71 ? -4.810 -2.291 -5.417 1.00 98.25 71 THR A N 1
ATOM 505 C CA . THR A 1 71 ? -4.876 -3.276 -4.335 1.00 98.25 71 THR A CA 1
ATOM 506 C C . THR A 1 71 ? -5.501 -2.682 -3.078 1.00 98.25 71 THR A C 1
ATOM 508 O O . THR A 1 71 ? -5.519 -1.461 -2.896 1.00 98.25 71 THR A O 1
ATOM 511 N N . THR A 1 72 ? -5.984 -3.563 -2.209 1.00 98.06 72 THR A N 1
ATOM 512 C CA . THR A 1 72 ? -6.543 -3.229 -0.903 1.00 98.06 72 THR A CA 1
ATOM 513 C C . THR A 1 72 ? -5.755 -3.959 0.176 1.00 98.06 72 THR A C 1
ATOM 515 O O . THR A 1 72 ? -5.457 -5.142 0.032 1.00 98.06 72 THR A O 1
ATOM 518 N N . VAL A 1 73 ? -5.421 -3.257 1.256 1.00 97.38 73 VAL A N 1
ATOM 519 C CA . VAL A 1 73 ? -4.737 -3.811 2.427 1.00 97.38 73 VAL A CA 1
ATOM 520 C C . VAL A 1 73 ? -5.501 -3.459 3.697 1.00 97.38 73 VAL A C 1
ATOM 522 O O . VAL A 1 73 ? -6.109 -2.390 3.797 1.00 97.38 73 VAL A O 1
ATOM 525 N N . THR A 1 74 ? -5.445 -4.362 4.669 1.00 97.31 74 THR A N 1
ATOM 526 C CA . THR A 1 74 ? -6.013 -4.162 6.003 1.00 97.31 74 THR A CA 1
ATOM 527 C C . THR A 1 74 ? -4.882 -3.983 7.009 1.00 97.31 74 THR A C 1
ATOM 529 O O . THR A 1 74 ? -3.899 -4.725 6.947 1.00 97.31 74 THR A O 1
ATOM 532 N N . ILE A 1 75 ? -5.010 -2.997 7.902 1.00 94.12 75 ILE A N 1
ATOM 533 C CA . ILE A 1 75 ? -4.059 -2.711 8.991 1.00 94.12 75 ILE A CA 1
ATOM 534 C C . ILE A 1 75 ? -4.721 -2.700 10.368 1.00 94.12 75 ILE A C 1
ATOM 536 O O . ILE A 1 75 ? -5.966 -2.558 10.445 1.00 94.12 75 ILE A O 1
#

Sequence (75 aa):
MISTVCVYDGKGRPVKNKKVEISIPGVLSGGMAHGFTDSSGCSNISHSARGVAKIYVGGSQVGRFTVPGRTTVTI

Foldseek 3Di:
DKAKEAEAEPVRQADFQKKKWKFDPDPPPSDIWIATAHNRNMTITDDDDWDKIFMDINRHGFGIDTPPYYDYTYD

Nearest PDB structures (foldseek):
  3e8v-assembly1_A  TM=7.546E-01  e=2.004E-03  Bacteroides fragilis NCTC 9343
  8bdw-assembly1_H-2  TM=6.606E-01  e=2.299E-02  Lactiplantibacillus plantarum
  9c7v-assembly1_B  TM=7.794E-01  e=2.010E-01  Homo sapiens
  2x9x-assembly1_A  TM=6.984E-01  e=2.365E-01  Streptococcus pneumoniae TIGR4
  5jvk-assembly3_C  TM=4.735E-01  e=1.079E+00  Bacteroides cellulosilyticus

Mean predicted aligned error: 3.52 Å

Radius of gyration: 11.4 Å; Cα contacts (8 Å, |Δi|>4): 196; chains: 1; bounding box: 32×18×25 Å

Secondary structure (DSSP, 8-state):
-EEEEEEE-TTS-B--S-EEEEE-TTSTT-PEEEEE--TTSEEEEE-S--EEEEEEETTEEEEEEEESSEEEEE-

Solvent-accessible surface area (backbone atoms only — not comparable to full-atom values): 4079 Å² total; per-residue (Å²): 89,62,28,36,46,31,34,23,35,90,84,71,46,54,41,52,76,39,48,37,35,39,38,36,82,86,52,103,70,62,52,71,36,57,35,49,15,39,87,79,3,40,18,74,26,66,45,89,70,75,47,71,22,39,33,25,51,76,85,43,79,77,50,68,46,63,36,64,38,76,51,78,48,72,92

pLDDT: mean 91.71, std 11.7, range [47.81, 98.44]